Protein AF-A0A2E7CP48-F1 (afdb_monomer_lite)

Radius of gyration: 14.76 Å; chains: 1; bounding box: 35×41×28 Å

Sequence (106 aa):
MKTTHLKDSTEISCLLSSEAFVLDDHVEGYFNHGRSIKDGSVVFDVGANIGIFGIRTLQKGSNIRFFAFELVPMMVYLISMTLRMTFLCNMIAGIVSYLILYTDNP

pLDDT: mean 77.95, std 21.92, range [29.72, 97.38]

Structure (mmCIF, N/CA/C/O backbone):
data_AF-A0A2E7CP48-F1
#
_entry.id   AF-A0A2E7CP48-F1
#
loop_
_atom_site.group_PDB
_atom_site.id
_atom_site.type_symbol
_atom_site.label_atom_id
_atom_site.label_alt_id
_atom_site.label_comp_id
_atom_site.label_asym_id
_atom_site.label_entity_id
_atom_site.label_seq_id
_atom_site.pdbx_PDB_ins_code
_atom_site.Cartn_x
_atom_site.Cartn_y
_atom_site.Cartn_z
_atom_site.occupancy
_atom_site.B_iso_or_equiv
_atom_site.auth_seq_id
_atom_site.auth_comp_id
_atom_site.auth_asym_id
_atom_site.auth_atom_id
_atom_site.pdbx_PDB_model_num
ATOM 1 N N . MET A 1 1 ? 18.977 2.955 -5.370 1.00 62.28 1 MET A N 1
ATOM 2 C CA . MET A 1 1 ? 17.557 2.597 -5.181 1.00 62.28 1 MET A CA 1
ATOM 3 C C . MET A 1 1 ? 16.748 3.873 -5.143 1.00 62.28 1 MET A C 1
ATOM 5 O O . MET A 1 1 ? 17.285 4.855 -4.645 1.00 62.28 1 MET A O 1
ATOM 9 N N . LYS A 1 2 ? 15.543 3.901 -5.717 1.00 86.62 2 LYS A N 1
ATOM 10 C CA . LYS A 1 2 ? 14.736 5.122 -5.784 1.00 86.62 2 LYS A CA 1
ATOM 11 C C . LYS A 1 2 ? 13.595 5.039 -4.779 1.00 86.62 2 LYS A C 1
ATOM 13 O O . LYS A 1 2 ? 12.957 3.999 -4.643 1.00 86.62 2 LYS A O 1
ATOM 18 N N . THR A 1 3 ? 13.345 6.146 -4.104 1.00 93.00 3 THR A N 1
ATOM 19 C CA . THR A 1 3 ? 12.103 6.369 -3.375 1.00 93.00 3 THR A CA 1
ATOM 20 C C . THR A 1 3 ? 11.262 7.377 -4.143 1.00 93.00 3 THR A C 1
ATOM 22 O O . THR A 1 3 ? 11.773 8.166 -4.945 1.00 93.00 3 THR A O 1
ATOM 25 N N . THR A 1 4 ? 9.953 7.322 -3.945 1.00 96.44 4 THR A N 1
ATOM 26 C CA . THR A 1 4 ? 9.020 8.330 -4.442 1.00 96.44 4 THR A CA 1
ATOM 27 C C . THR A 1 4 ? 7.996 8.653 -3.366 1.00 96.44 4 THR A C 1
ATOM 29 O O . THR A 1 4 ? 7.864 7.911 -2.395 1.00 96.44 4 THR A O 1
ATOM 32 N N . HIS A 1 5 ? 7.299 9.770 -3.534 1.00 97.38 5 HIS A N 1
ATOM 33 C CA . HIS A 1 5 ? 6.248 10.201 -2.624 1.00 97.38 5 HIS A CA 1
ATOM 34 C C . HIS A 1 5 ? 4.919 10.164 -3.369 1.00 97.38 5 HIS A C 1
ATOM 36 O O . HIS A 1 5 ? 4.805 10.717 -4.466 1.00 97.38 5 HIS A O 1
ATOM 42 N N . LEU A 1 6 ? 3.931 9.498 -2.776 1.00 96.06 6 LEU A N 1
ATOM 43 C CA . LEU A 1 6 ? 2.558 9.500 -3.271 1.00 96.06 6 LEU A CA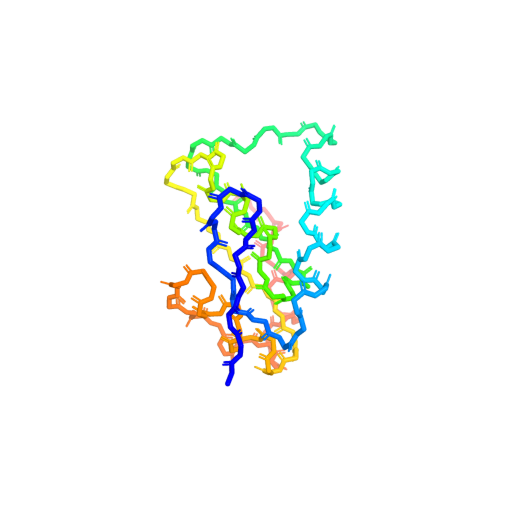 1
ATOM 44 C C . LEU A 1 6 ? 1.903 10.871 -3.032 1.00 96.06 6 LEU A C 1
ATOM 46 O O . LEU A 1 6 ? 2.486 11.762 -2.411 1.00 96.06 6 LEU A O 1
ATOM 50 N N . LYS A 1 7 ? 0.669 11.045 -3.521 1.00 94.31 7 LYS A N 1
ATOM 51 C CA . LYS A 1 7 ? -0.083 12.314 -3.424 1.00 94.31 7 LYS A CA 1
ATOM 52 C C . LYS A 1 7 ? -0.212 12.830 -1.982 1.00 94.31 7 LYS A C 1
ATOM 54 O O . LYS A 1 7 ? -0.252 14.035 -1.768 1.00 94.31 7 LYS A O 1
ATOM 59 N N . ASP A 1 8 ? -0.261 11.927 -1.007 1.00 95.50 8 ASP A N 1
ATOM 60 C CA . ASP A 1 8 ? -0.368 12.226 0.424 1.00 95.50 8 ASP A CA 1
ATOM 61 C C . ASP A 1 8 ? 0.989 12.270 1.149 1.00 95.50 8 ASP A C 1
ATOM 63 O O . ASP A 1 8 ? 1.043 12.245 2.374 1.00 95.50 8 ASP A O 1
ATOM 67 N N . SER A 1 9 ? 2.093 12.351 0.402 1.00 96.38 9 SER A N 1
ATOM 68 C CA . SER A 1 9 ? 3.470 12.310 0.913 1.00 96.38 9 SER A CA 1
ATOM 69 C C . SER A 1 9 ? 3.899 10.971 1.527 1.00 96.38 9 SER A C 1
ATOM 71 O O . SER A 1 9 ? 4.975 10.903 2.119 1.00 96.38 9 SER A O 1
ATOM 73 N N . THR A 1 10 ? 3.126 9.892 1.356 1.00 95.75 10 THR A N 1
ATOM 74 C CA . THR A 1 10 ? 3.575 8.543 1.734 1.00 95.75 10 THR A CA 1
ATOM 75 C C . THR A 1 10 ? 4.811 8.160 0.916 1.00 95.75 10 THR A C 1
ATOM 77 O O . THR A 1 10 ? 4.770 8.167 -0.316 1.00 95.75 10 THR A O 1
ATOM 80 N N . GLU A 1 11 ? 5.910 7.826 1.592 1.00 95.50 11 GLU A N 1
ATOM 81 C CA . GLU A 1 11 ? 7.156 7.382 0.961 1.00 95.50 11 GLU A CA 1
ATOM 82 C C . GLU A 1 11 ? 7.064 5.909 0.542 1.00 95.50 11 GLU A C 1
ATOM 84 O O . GLU A 1 11 ? 6.720 5.048 1.350 1.00 95.50 11 GLU A O 1
ATOM 89 N N . ILE A 1 12 ? 7.430 5.612 -0.707 1.00 95.25 12 ILE A N 1
ATOM 90 C CA . ILE A 1 12 ? 7.435 4.261 -1.282 1.00 95.25 12 ILE A CA 1
ATOM 91 C C . ILE A 1 12 ? 8.809 3.950 -1.870 1.00 95.25 12 ILE A C 1
ATOM 93 O O . ILE A 1 12 ? 9.383 4.762 -2.600 1.00 95.25 12 ILE A O 1
ATOM 97 N N . SER A 1 13 ? 9.316 2.746 -1.603 1.00 94.00 13 SER A N 1
ATOM 98 C CA . SER A 1 13 ? 10.497 2.205 -2.281 1.00 94.00 13 SER A CA 1
ATOM 99 C C . SER A 1 13 ? 10.085 1.538 -3.593 1.00 94.00 13 SER A C 1
ATOM 101 O O . SER A 1 13 ? 9.232 0.656 -3.605 1.00 94.00 13 SER A O 1
ATOM 103 N N . CYS A 1 14 ? 10.684 1.951 -4.711 1.00 93.75 14 CYS A N 1
ATOM 104 C CA . CYS A 1 14 ? 10.294 1.480 -6.043 1.00 93.75 14 CYS A CA 1
ATOM 105 C C . CYS A 1 14 ? 11.472 1.472 -7.030 1.00 93.75 14 CYS A C 1
ATOM 107 O O . CYS A 1 14 ? 12.461 2.194 -6.864 1.00 93.75 14 CYS A O 1
ATOM 109 N N . LEU A 1 15 ? 11.352 0.698 -8.111 1.00 92.44 15 LEU A N 1
ATOM 110 C CA . LEU A 1 15 ? 12.278 0.791 -9.249 1.00 92.44 15 LEU A CA 1
ATOM 111 C C . LEU A 1 15 ? 11.920 1.976 -10.153 1.00 92.44 15 LEU A C 1
ATOM 113 O O . LEU A 1 15 ? 12.796 2.740 -10.572 1.00 92.44 15 LEU A O 1
ATOM 117 N N . LEU A 1 16 ? 10.621 2.132 -10.422 1.00 93.75 16 LEU A N 1
ATOM 118 C CA . LEU A 1 16 ? 10.039 3.163 -11.271 1.00 93.75 16 LEU A CA 1
ATOM 119 C C . LEU A 1 16 ? 8.916 3.872 -10.513 1.00 93.75 16 LEU A C 1
ATOM 121 O O . LEU A 1 16 ? 7.974 3.236 -10.052 1.00 93.75 16 LEU A O 1
ATOM 125 N N . SER A 1 17 ? 8.971 5.201 -10.432 1.00 95.19 17 SER A N 1
ATOM 126 C CA . SER A 1 17 ? 7.931 5.975 -9.741 1.00 95.19 17 SER A CA 1
ATOM 127 C C . SER A 1 17 ? 6.561 5.846 -10.415 1.00 95.19 17 SER A C 1
ATOM 129 O O . SER A 1 17 ? 5.544 5.864 -9.734 1.00 95.19 17 SER A O 1
ATOM 131 N N . SER A 1 18 ? 6.520 5.657 -11.740 1.00 95.25 18 SER A N 1
ATOM 132 C CA . SER A 1 18 ? 5.272 5.451 -12.486 1.00 95.25 18 SER A CA 1
ATOM 133 C C . SER A 1 18 ? 4.497 4.218 -12.022 1.00 95.25 18 SER A C 1
ATOM 135 O O . SER A 1 18 ? 3.274 4.266 -11.984 1.00 95.25 18 SER A O 1
ATOM 137 N N . GLU A 1 19 ? 5.189 3.140 -11.642 1.00 94.06 19 GLU A N 1
ATOM 138 C CA . GLU A 1 19 ? 4.553 1.930 -11.106 1.00 94.06 19 GLU A CA 1
ATOM 139 C C . GLU A 1 19 ? 3.839 2.235 -9.786 1.00 94.06 19 GLU A C 1
ATOM 141 O O . GLU A 1 19 ? 2.667 1.901 -9.637 1.00 94.06 19 GLU A O 1
ATOM 146 N N . ALA A 1 20 ? 4.500 2.957 -8.875 1.00 95.56 20 ALA A N 1
ATOM 147 C CA . ALA A 1 20 ? 3.898 3.366 -7.609 1.00 95.56 20 ALA A CA 1
ATOM 148 C C . ALA A 1 20 ? 2.630 4.204 -7.816 1.00 95.56 20 ALA A C 1
ATOM 150 O O . ALA A 1 20 ? 1.619 3.935 -7.175 1.00 95.56 20 ALA A O 1
ATOM 151 N N . PHE A 1 21 ? 2.648 5.163 -8.748 1.00 96.56 21 PHE A N 1
ATOM 152 C CA . PHE A 1 21 ? 1.475 5.995 -9.028 1.00 96.56 21 PHE A CA 1
ATOM 153 C C . PHE A 1 21 ? 0.326 5.221 -9.675 1.00 96.56 21 PHE A C 1
ATOM 155 O O . PHE A 1 21 ? -0.820 5.418 -9.286 1.00 96.56 21 PHE A O 1
ATOM 162 N N . VAL A 1 22 ? 0.610 4.345 -10.645 1.00 95.62 22 VAL A N 1
ATOM 163 C CA . VAL A 1 22 ? -0.434 3.539 -11.298 1.00 95.62 22 VAL A CA 1
ATOM 164 C C . VAL A 1 22 ? -1.082 2.595 -10.293 1.00 95.62 22 VAL A C 1
ATOM 166 O O . VAL A 1 22 ? -2.306 2.508 -10.248 1.00 95.62 22 VAL A O 1
ATOM 169 N N . LEU A 1 23 ? -0.289 1.916 -9.463 1.00 94.88 23 LEU A N 1
ATOM 170 C CA . LEU A 1 23 ? -0.820 1.021 -8.437 1.00 94.88 23 LEU A CA 1
ATOM 171 C C . LEU A 1 23 ? -1.656 1.785 -7.403 1.00 94.88 23 LEU A C 1
ATOM 173 O O . LEU A 1 23 ? -2.742 1.329 -7.057 1.00 94.88 23 LEU A O 1
ATOM 177 N N . ASP A 1 24 ? -1.191 2.955 -6.957 1.00 96.50 24 ASP A N 1
ATOM 178 C CA . ASP A 1 24 ? -1.911 3.799 -5.996 1.00 96.50 24 ASP A CA 1
ATOM 179 C C . ASP A 1 24 ? -3.247 4.318 -6.540 1.00 96.50 24 ASP A C 1
ATOM 181 O O . ASP A 1 24 ? -4.227 4.395 -5.809 1.00 96.50 24 ASP A O 1
ATOM 185 N N . ASP A 1 25 ? -3.324 4.622 -7.836 1.00 95.06 25 ASP A N 1
ATOM 186 C CA . ASP A 1 25 ? -4.562 5.091 -8.466 1.00 95.06 25 ASP A CA 1
ATOM 187 C C . ASP A 1 25 ? -5.646 3.996 -8.520 1.00 95.06 25 ASP A C 1
ATOM 189 O O . ASP A 1 25 ? -6.837 4.279 -8.402 1.00 95.06 25 ASP A O 1
ATOM 193 N N . HIS A 1 26 ? -5.239 2.727 -8.635 1.00 91.31 26 HIS A N 1
ATOM 194 C CA . HIS A 1 26 ? -6.157 1.589 -8.765 1.00 91.31 26 HIS A CA 1
ATOM 195 C C . HIS A 1 26 ? -6.452 0.877 -7.438 1.00 91.31 26 HIS A C 1
ATOM 197 O O . HIS A 1 26 ? -7.428 0.126 -7.348 1.00 91.31 26 HIS A O 1
ATOM 203 N N . VAL A 1 27 ? -5.632 1.091 -6.403 1.00 91.25 27 VAL A N 1
ATOM 204 C CA . VAL A 1 27 ? -5.695 0.326 -5.148 1.00 91.25 27 VAL A CA 1
ATOM 205 C C . VAL A 1 27 ? -7.035 0.474 -4.423 1.00 91.25 27 VAL A C 1
ATOM 207 O O . VAL A 1 27 ? -7.497 -0.466 -3.777 1.00 91.25 27 VAL A O 1
ATOM 210 N N . GLU A 1 28 ? -7.712 1.617 -4.571 1.00 87.31 28 GLU A N 1
ATOM 211 C CA . GLU A 1 28 ? -9.000 1.842 -3.910 1.00 87.31 28 GLU A CA 1
ATOM 212 C C . GLU A 1 28 ? -10.095 0.875 -4.391 1.00 87.31 28 GLU A C 1
ATOM 214 O O . GLU A 1 28 ? -10.990 0.515 -3.623 1.00 87.31 28 GLU A O 1
ATOM 219 N N . GLY A 1 29 ? -9.981 0.353 -5.619 1.00 86.25 29 GLY A N 1
ATOM 220 C CA . GLY A 1 29 ? -10.902 -0.649 -6.158 1.00 86.25 29 GLY A CA 1
ATOM 221 C C . GLY A 1 29 ? -10.989 -1.927 -5.313 1.00 86.25 29 GLY A C 1
ATOM 222 O O . GLY A 1 29 ? -12.058 -2.543 -5.241 1.00 86.25 29 GLY A O 1
ATOM 223 N N . TYR A 1 30 ? -9.913 -2.295 -4.608 1.00 84.31 30 TYR A N 1
ATOM 224 C CA . TYR A 1 30 ? -9.895 -3.470 -3.732 1.00 84.31 30 TYR A CA 1
ATOM 225 C C . TYR A 1 30 ? -10.764 -3.295 -2.477 1.00 84.31 30 TYR A C 1
ATOM 227 O O . TYR A 1 30 ? -11.295 -4.279 -1.964 1.00 84.31 30 TYR A O 1
ATOM 235 N N . PHE A 1 31 ? -10.982 -2.064 -2.004 1.00 84.62 31 PHE A N 1
ATOM 236 C CA . PHE A 1 31 ? -11.780 -1.806 -0.797 1.00 84.62 31 PHE A CA 1
ATOM 237 C C . PHE A 1 31 ? -13.287 -1.691 -1.074 1.00 84.62 31 PHE A C 1
ATOM 239 O O . PHE A 1 31 ? -14.097 -1.818 -0.156 1.00 84.62 31 PHE A O 1
ATOM 246 N N . ASN A 1 32 ? -13.685 -1.516 -2.337 1.00 79.62 32 ASN A N 1
ATOM 247 C CA . ASN A 1 32 ? -15.085 -1.311 -2.726 1.00 79.62 32 ASN A CA 1
ATOM 248 C C . ASN A 1 32 ? -15.946 -2.589 -2.684 1.00 79.62 32 ASN A C 1
ATOM 250 O O . ASN A 1 32 ? -17.172 -2.503 -2.674 1.00 79.62 32 ASN A O 1
ATOM 254 N N . HIS A 1 33 ? -15.340 -3.779 -2.609 1.00 70.44 33 HIS A N 1
ATOM 255 C CA . HIS A 1 33 ? -16.040 -5.069 -2.713 1.00 70.44 33 HIS A CA 1
ATOM 256 C C . HIS A 1 33 ? -16.498 -5.665 -1.362 1.00 70.44 33 HIS A C 1
ATOM 258 O O . HIS A 1 33 ? -16.696 -6.873 -1.236 1.00 70.44 33 HIS A O 1
ATOM 264 N N . GLY A 1 34 ? -16.745 -4.819 -0.353 1.00 52.38 34 GLY A N 1
ATOM 265 C CA . GLY A 1 34 ? -17.684 -5.161 0.725 1.00 52.38 34 GLY A CA 1
ATOM 266 C C . GLY A 1 34 ? -17.117 -5.617 2.072 1.00 52.38 34 GLY A C 1
ATOM 267 O O . GLY A 1 34 ? -17.858 -6.211 2.854 1.00 52.38 34 GLY A O 1
ATOM 268 N N . ARG A 1 35 ? -15.859 -5.314 2.419 1.00 58.94 35 ARG A N 1
ATOM 269 C CA . ARG A 1 35 ? -15.401 -5.384 3.822 1.00 58.94 35 ARG A CA 1
ATOM 270 C C . ARG A 1 35 ? -14.520 -4.185 4.150 1.00 58.94 35 ARG A C 1
ATOM 272 O O . ARG A 1 35 ? -13.450 -4.032 3.573 1.00 58.94 35 ARG A O 1
ATOM 279 N N . SER A 1 36 ? -14.968 -3.342 5.081 1.00 71.50 36 SER A N 1
ATOM 280 C CA . SER A 1 36 ? -14.098 -2.319 5.657 1.00 71.50 36 SER A CA 1
ATOM 281 C C . SER A 1 36 ? -12.951 -2.999 6.402 1.00 71.50 36 SER A C 1
ATOM 283 O O . SER A 1 36 ? -13.171 -3.948 7.159 1.00 71.50 36 SER A O 1
ATOM 285 N N . ILE A 1 37 ? -11.726 -2.520 6.183 1.00 85.62 37 ILE A N 1
ATOM 286 C CA . ILE A 1 37 ? -10.596 -2.856 7.046 1.00 85.62 37 ILE A CA 1
ATOM 287 C C . ILE A 1 37 ? -10.929 -2.296 8.428 1.00 85.62 37 ILE A C 1
ATOM 289 O O . ILE A 1 37 ? -11.095 -1.090 8.587 1.00 85.62 37 ILE A O 1
ATOM 293 N N . LYS A 1 38 ? -11.113 -3.182 9.407 1.00 85.56 38 LYS A N 1
ATOM 294 C CA . LYS A 1 38 ? -11.400 -2.811 10.796 1.00 85.56 38 LYS A CA 1
ATOM 295 C C . LYS A 1 38 ? -10.130 -2.859 11.627 1.00 85.56 38 LYS A C 1
ATOM 297 O O . LYS A 1 38 ? -9.198 -3.598 11.298 1.00 85.56 38 LYS A O 1
ATOM 302 N N . ASP A 1 39 ? -10.146 -2.164 12.752 1.00 90.31 39 ASP A N 1
ATOM 303 C CA . ASP A 1 39 ? -9.101 -2.308 13.756 1.00 90.31 39 ASP A CA 1
ATOM 304 C C . ASP A 1 39 ? -8.933 -3.780 14.163 1.00 90.31 39 ASP A C 1
ATOM 306 O O . ASP A 1 39 ? -9.910 -4.515 14.331 1.00 90.31 39 ASP A O 1
ATOM 310 N N . GLY A 1 40 ? -7.684 -4.229 14.281 1.00 89.44 40 GLY A N 1
ATOM 311 C CA . GLY A 1 40 ? -7.358 -5.615 14.625 1.00 89.44 40 GLY A CA 1
ATOM 312 C C . GLY A 1 40 ? -7.523 -6.631 13.488 1.00 89.44 40 GLY A C 1
ATOM 313 O O . GLY A 1 40 ? -7.359 -7.831 13.728 1.00 89.44 40 GLY A O 1
ATOM 314 N N . SER A 1 41 ? -7.841 -6.193 12.263 1.00 87.19 41 SER A N 1
ATOM 315 C CA . SER A 1 41 ? -7.972 -7.096 11.112 1.00 87.19 41 SER A CA 1
ATOM 316 C C . SER A 1 41 ? -6.673 -7.845 10.821 1.00 87.19 41 SER A C 1
ATOM 318 O O . SER A 1 41 ? -5.571 -7.324 11.004 1.00 87.19 41 SER A O 1
ATOM 320 N N . VAL A 1 42 ? -6.816 -9.068 10.313 1.00 88.62 42 VAL A N 1
ATOM 321 C CA . VAL A 1 42 ? -5.716 -9.825 9.713 1.00 88.62 42 VAL A CA 1
ATOM 322 C C . VAL A 1 42 ? -5.866 -9.765 8.204 1.00 88.62 42 VAL A C 1
ATOM 324 O O . VAL A 1 42 ? -6.935 -10.082 7.686 1.00 88.62 42 VAL A O 1
ATOM 327 N N . VAL A 1 43 ? -4.809 -9.352 7.511 1.00 88.44 43 VAL A N 1
ATOM 328 C CA . VAL A 1 43 ? -4.808 -9.180 6.058 1.00 88.44 43 VAL A CA 1
ATOM 329 C C . VAL A 1 43 ? -3.656 -9.971 5.462 1.00 88.44 43 VAL A C 1
ATOM 331 O O . VAL A 1 43 ? -2.522 -9.863 5.925 1.00 88.44 43 VAL A O 1
ATOM 334 N N . PHE A 1 44 ? -3.966 -10.755 4.435 1.00 89.19 44 PHE A N 1
ATOM 335 C CA . PHE A 1 44 ? -2.999 -11.485 3.626 1.00 89.19 44 PHE A CA 1
ATOM 336 C C . PHE A 1 44 ? -3.003 -10.876 2.221 1.00 89.19 44 PHE A C 1
ATOM 338 O O . PHE A 1 44 ? -4.042 -10.866 1.564 1.00 89.19 44 PHE A O 1
ATOM 345 N N . ASP A 1 45 ? -1.859 -10.363 1.784 1.00 89.06 45 ASP A N 1
ATOM 346 C CA . ASP A 1 45 ? -1.642 -9.763 0.468 1.00 89.06 45 ASP A CA 1
ATOM 347 C C . ASP A 1 45 ? -0.733 -10.676 -0.359 1.00 89.06 45 ASP A C 1
ATOM 349 O O . ASP A 1 45 ? 0.466 -10.785 -0.097 1.00 89.06 45 ASP A O 1
ATOM 353 N N . VAL A 1 46 ? -1.329 -11.408 -1.300 1.00 88.81 46 VAL A N 1
ATOM 354 C CA . VAL A 1 46 ? -0.642 -12.396 -2.140 1.00 88.81 46 VAL A CA 1
ATOM 355 C C . VAL A 1 46 ? -0.379 -11.780 -3.509 1.00 88.81 46 VAL A C 1
ATOM 357 O O . VAL A 1 46 ? -1.320 -11.454 -4.225 1.00 88.81 46 VAL A O 1
ATOM 360 N N . GLY A 1 47 ? 0.895 -11.664 -3.886 1.00 87.75 47 GLY A N 1
ATOM 361 C CA . GLY A 1 47 ? 1.309 -10.852 -5.033 1.00 87.75 47 GLY A CA 1
ATOM 362 C C . GLY A 1 47 ? 1.451 -9.378 -4.654 1.00 87.75 47 GLY A C 1
ATOM 363 O O . GLY A 1 47 ? 0.998 -8.499 -5.385 1.00 87.75 47 GLY A O 1
ATOM 364 N N . ALA A 1 48 ? 2.047 -9.118 -3.488 1.00 90.12 48 ALA A N 1
ATOM 365 C CA . ALA A 1 48 ? 2.081 -7.801 -2.862 1.00 90.12 48 ALA A CA 1
ATOM 366 C C . ALA A 1 48 ? 2.876 -6.740 -3.653 1.00 90.12 48 ALA A C 1
ATOM 368 O O . ALA A 1 48 ? 2.782 -5.542 -3.357 1.00 90.12 48 ALA A O 1
ATOM 369 N N . ASN A 1 49 ? 3.654 -7.153 -4.664 1.00 92.44 49 ASN A N 1
ATOM 370 C CA . ASN A 1 49 ? 4.432 -6.269 -5.529 1.00 92.44 49 ASN A CA 1
ATOM 371 C C . ASN A 1 49 ? 5.323 -5.332 -4.669 1.00 92.44 49 ASN A C 1
ATOM 373 O O . ASN A 1 49 ? 6.033 -5.806 -3.782 1.00 92.44 49 ASN A O 1
ATOM 377 N N . ILE A 1 50 ? 5.296 -4.014 -4.882 1.00 93.12 50 ILE A N 1
ATOM 378 C CA . ILE A 1 50 ? 6.055 -3.017 -4.107 1.00 93.12 50 ILE A CA 1
ATOM 379 C C . ILE A 1 50 ? 5.351 -2.566 -2.809 1.00 93.12 50 ILE A C 1
ATOM 381 O O . ILE A 1 50 ? 5.869 -1.697 -2.104 1.00 93.12 50 ILE A O 1
ATOM 385 N N . GLY A 1 51 ? 4.186 -3.136 -2.472 1.00 93.31 51 GLY A N 1
ATOM 386 C CA . GLY A 1 51 ? 3.519 -2.941 -1.177 1.00 93.31 51 GLY A CA 1
ATOM 387 C C . GLY A 1 51 ? 2.496 -1.808 -1.076 1.00 93.31 51 GLY A C 1
ATOM 388 O O . GLY A 1 51 ? 2.152 -1.411 0.038 1.00 93.31 51 GLY A O 1
ATOM 389 N N . ILE A 1 52 ? 1.988 -1.284 -2.198 1.00 95.62 52 ILE A N 1
ATOM 390 C CA . ILE A 1 52 ? 0.991 -0.194 -2.195 1.00 95.62 52 ILE A CA 1
ATOM 391 C C . ILE A 1 52 ? -0.305 -0.609 -1.487 1.00 95.62 52 ILE A C 1
ATOM 393 O O . ILE A 1 52 ? -0.830 0.141 -0.666 1.00 95.62 52 ILE A O 1
ATOM 397 N N . PHE A 1 53 ? -0.812 -1.818 -1.736 1.00 93.75 53 PHE A N 1
ATOM 398 C CA . PHE A 1 53 ? -2.009 -2.288 -1.038 1.00 93.75 53 PHE A CA 1
ATOM 399 C C . PHE A 1 53 ? -1.789 -2.380 0.476 1.00 93.75 53 PHE A C 1
ATOM 401 O O . PHE A 1 53 ? -2.650 -1.967 1.258 1.00 93.75 53 PHE A O 1
ATOM 408 N N . GLY A 1 54 ? -0.607 -2.833 0.897 1.00 92.19 54 GLY A N 1
ATOM 409 C CA . GLY A 1 54 ? -0.238 -2.894 2.305 1.00 92.19 54 GLY A CA 1
ATOM 410 C C . GLY A 1 54 ? -0.215 -1.540 2.991 1.00 92.19 54 GLY A C 1
ATOM 411 O O . GLY A 1 54 ? -0.852 -1.388 4.033 1.00 92.19 54 GLY A O 1
ATOM 412 N N . ILE A 1 55 ? 0.432 -0.532 2.399 1.00 94.31 55 ILE A N 1
ATOM 413 C CA . ILE A 1 55 ? 0.493 0.789 3.035 1.00 94.31 5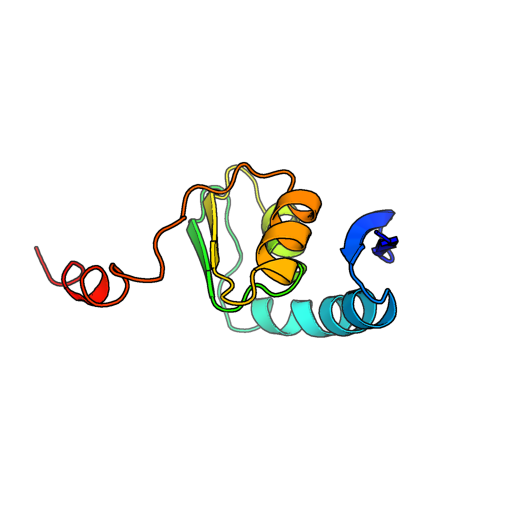5 ILE A CA 1
ATOM 414 C C . ILE A 1 55 ? -0.902 1.413 3.160 1.00 94.31 55 ILE A C 1
ATOM 416 O O . ILE A 1 55 ? -1.254 1.929 4.219 1.00 94.31 55 ILE A O 1
ATOM 420 N N . ARG A 1 56 ? -1.745 1.273 2.126 1.00 94.12 56 ARG A N 1
ATOM 421 C CA . ARG A 1 56 ? -3.127 1.772 2.144 1.00 94.12 56 ARG A CA 1
ATOM 422 C C . ARG A 1 56 ? -4.005 1.025 3.134 1.00 94.12 56 ARG A C 1
ATOM 424 O O . ARG A 1 56 ? -4.839 1.637 3.792 1.00 94.12 56 ARG A O 1
ATOM 431 N N . THR A 1 57 ? -3.790 -0.275 3.290 1.00 91.88 57 THR A N 1
ATOM 432 C CA . THR A 1 57 ? -4.473 -1.076 4.306 1.00 91.88 57 THR A CA 1
ATOM 433 C C . THR A 1 57 ? -4.106 -0.606 5.713 1.00 91.88 57 THR A C 1
ATOM 435 O O . THR A 1 57 ? -4.999 -0.347 6.516 1.00 91.88 57 THR A O 1
ATOM 438 N N . LEU A 1 58 ? -2.811 -0.438 6.000 1.00 91.31 58 LEU A N 1
ATOM 439 C CA . LEU A 1 58 ? -2.313 0.001 7.309 1.00 91.31 58 LEU A CA 1
ATOM 440 C C . LEU A 1 58 ? -2.764 1.422 7.681 1.00 91.31 58 LEU A C 1
ATOM 442 O O . LEU A 1 58 ? -2.889 1.733 8.859 1.00 91.31 58 LEU A O 1
ATOM 446 N N . GLN A 1 59 ? -3.049 2.275 6.696 1.00 92.31 59 GLN A N 1
ATOM 447 C CA . GLN A 1 59 ? -3.597 3.618 6.915 1.00 92.31 59 GLN A CA 1
ATOM 448 C C . GLN A 1 59 ? -5.100 3.630 7.243 1.00 92.31 59 GLN A C 1
ATOM 450 O O . GLN A 1 59 ? -5.597 4.629 7.760 1.00 92.31 59 GLN A O 1
ATOM 455 N N . LYS A 1 60 ? -5.843 2.555 6.944 1.00 89.44 60 LYS A N 1
ATOM 456 C CA . LYS A 1 60 ? -7.305 2.495 7.134 1.00 89.44 60 LYS A CA 1
ATOM 457 C C . LYS A 1 60 ? -7.743 1.983 8.510 1.00 89.44 60 LYS A C 1
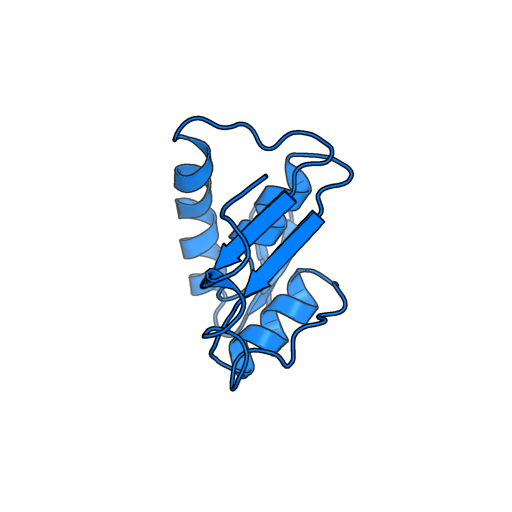ATOM 459 O O . LYS A 1 60 ? -8.927 2.084 8.820 1.00 89.44 60 LYS A O 1
ATOM 464 N N . GLY A 1 61 ? -6.839 1.450 9.332 1.00 87.38 61 GLY A N 1
ATOM 465 C CA . GLY A 1 61 ? -7.185 0.944 10.661 1.00 87.38 61 GLY A CA 1
ATOM 466 C C . GLY A 1 61 ? -5.979 0.738 11.572 1.00 87.38 61 GLY A C 1
ATOM 467 O O . GLY A 1 61 ? -4.831 0.733 11.141 1.00 87.38 61 GLY A O 1
ATOM 468 N N . SER A 1 62 ? -6.254 0.549 12.856 1.00 90.25 62 SER A N 1
ATOM 469 C CA . SER A 1 62 ? -5.251 0.361 13.905 1.00 90.25 62 SER A CA 1
ATOM 470 C C . SER A 1 62 ? -5.035 -1.119 14.224 1.00 90.25 62 SER A C 1
ATOM 472 O O . SER A 1 62 ? -5.939 -1.942 14.083 1.00 90.25 62 SER A O 1
ATOM 474 N N . ASN A 1 63 ? -3.846 -1.480 14.715 1.00 89.69 63 ASN A N 1
ATOM 475 C CA . ASN A 1 63 ? -3.516 -2.851 15.145 1.00 89.69 63 ASN A CA 1
ATOM 476 C C . ASN A 1 63 ? -3.739 -3.932 14.067 1.00 89.69 63 ASN A C 1
ATOM 478 O O . ASN A 1 63 ? -4.036 -5.084 14.387 1.00 89.69 63 ASN A O 1
ATOM 482 N N . ILE A 1 64 ? -3.619 -3.571 12.790 1.00 88.75 64 ILE A N 1
ATOM 483 C CA . ILE A 1 64 ? -3.747 -4.515 11.680 1.00 88.75 64 ILE A CA 1
ATOM 484 C C . ILE A 1 64 ? -2.533 -5.446 11.675 1.00 88.75 64 ILE A C 1
ATOM 486 O O . ILE A 1 64 ? -1.388 -4.998 11.715 1.00 88.75 64 ILE A O 1
ATOM 490 N N . ARG A 1 65 ? -2.784 -6.753 11.580 1.00 88.81 65 ARG A N 1
ATOM 491 C CA . ARG A 1 65 ? -1.743 -7.747 11.297 1.00 88.81 65 ARG A CA 1
ATOM 492 C C . ARG A 1 65 ? -1.707 -7.987 9.795 1.00 88.81 65 ARG A C 1
ATOM 494 O O . ARG A 1 65 ? -2.605 -8.629 9.254 1.00 88.81 65 ARG A O 1
ATOM 501 N N . PHE A 1 66 ? -0.693 -7.443 9.137 1.00 87.12 66 PHE A N 1
ATOM 502 C CA . PHE A 1 66 ? -0.543 -7.497 7.688 1.00 87.12 66 PHE A CA 1
ATOM 503 C C . PHE A 1 66 ? 0.556 -8.487 7.289 1.00 87.12 66 PHE A C 1
ATOM 505 O O . PHE A 1 66 ? 1.678 -8.401 7.786 1.00 87.12 66 PHE A O 1
ATOM 512 N N . PHE A 1 67 ? 0.239 -9.408 6.383 1.00 88.06 67 PHE A N 1
ATOM 513 C CA . PHE A 1 67 ? 1.163 -10.397 5.836 1.00 88.06 67 PHE A CA 1
ATOM 514 C C . PHE A 1 67 ? 1.255 -10.222 4.324 1.00 88.06 67 PHE A C 1
ATOM 516 O O . PHE A 1 67 ? 0.252 -10.363 3.631 1.00 88.06 67 PHE A O 1
ATOM 523 N N . ALA A 1 68 ? 2.454 -9.941 3.822 1.00 86.12 68 ALA A N 1
ATOM 524 C CA . ALA A 1 68 ? 2.710 -9.733 2.403 1.00 86.12 68 ALA A CA 1
ATOM 525 C C . ALA A 1 68 ? 3.503 -10.905 1.818 1.00 86.12 68 ALA A C 1
ATOM 527 O O . ALA A 1 68 ? 4.509 -11.323 2.395 1.00 86.12 68 ALA A O 1
ATOM 528 N N . PHE A 1 69 ? 3.081 -11.406 0.662 1.00 85.88 69 PHE A N 1
ATOM 529 C CA . PHE A 1 69 ? 3.730 -12.501 -0.050 1.00 85.88 69 PHE A CA 1
ATOM 530 C C . PHE A 1 69 ? 4.069 -12.040 -1.460 1.00 85.88 69 PHE A C 1
ATOM 532 O O . PHE A 1 69 ? 3.189 -11.636 -2.216 1.00 85.88 69 PHE A O 1
ATOM 539 N N . GLU A 1 70 ? 5.344 -12.130 -1.821 1.00 84.88 70 GLU A N 1
ATOM 540 C CA . GLU A 1 70 ? 5.831 -11.792 -3.153 1.00 84.88 70 GLU A CA 1
ATOM 541 C C . GLU A 1 70 ? 6.939 -12.771 -3.550 1.00 84.88 70 GLU A C 1
ATOM 543 O O . GLU A 1 70 ? 7.755 -13.164 -2.714 1.00 84.88 70 GLU A O 1
ATOM 548 N N . LEU A 1 71 ? 6.940 -13.216 -4.808 1.00 84.25 71 LEU A N 1
ATOM 549 C CA . LEU A 1 71 ? 7.838 -14.280 -5.276 1.00 84.25 71 LEU A CA 1
ATOM 550 C C . LEU A 1 71 ? 9.140 -13.727 -5.853 1.00 84.25 71 LEU A C 1
ATOM 552 O O . LEU A 1 71 ? 10.158 -14.417 -5.861 1.00 84.25 71 LEU A O 1
ATOM 556 N N . VAL A 1 72 ? 9.120 -12.486 -6.344 1.00 86.12 72 VAL A N 1
ATOM 557 C CA . VAL A 1 72 ? 10.290 -11.856 -6.959 1.00 86.12 72 VAL A CA 1
ATOM 558 C C . VAL A 1 72 ? 11.199 -11.281 -5.862 1.00 86.12 72 VAL A C 1
ATOM 560 O O . VAL A 1 72 ? 10.795 -10.328 -5.194 1.00 86.12 72 VAL A O 1
ATOM 563 N N . PRO A 1 73 ? 12.452 -11.762 -5.690 1.00 83.69 73 PRO A N 1
ATOM 564 C CA . PRO A 1 73 ? 13.314 -11.348 -4.573 1.00 83.69 73 PRO A CA 1
ATOM 565 C C . PRO A 1 73 ? 13.560 -9.838 -4.495 1.00 83.69 73 PRO A C 1
ATOM 567 O O . PRO A 1 73 ? 13.618 -9.259 -3.413 1.00 83.69 73 PRO A O 1
ATOM 570 N N . MET A 1 74 ? 13.674 -9.182 -5.653 1.00 84.88 74 MET A N 1
ATOM 571 C CA . MET A 1 74 ? 13.826 -7.728 -5.722 1.00 84.88 74 MET A CA 1
ATOM 572 C C . MET A 1 74 ? 12.596 -6.995 -5.175 1.00 84.88 74 MET A C 1
ATOM 574 O O . MET A 1 74 ? 12.748 -5.988 -4.490 1.00 84.88 74 MET A O 1
ATOM 578 N N . MET A 1 75 ? 11.393 -7.511 -5.430 1.00 85.12 75 MET A N 1
ATOM 579 C CA . MET A 1 75 ? 10.157 -6.920 -4.924 1.00 85.12 75 MET A CA 1
ATOM 580 C C . MET A 1 75 ? 10.008 -7.166 -3.427 1.00 85.12 75 MET A C 1
ATOM 582 O O . MET A 1 75 ? 9.713 -6.215 -2.715 1.00 85.12 75 MET A O 1
ATOM 586 N N . VAL A 1 76 ? 10.352 -8.368 -2.937 1.00 84.00 76 VAL A N 1
ATOM 587 C CA . VAL A 1 76 ? 10.438 -8.678 -1.493 1.00 84.00 76 VAL A CA 1
ATOM 588 C C . VAL A 1 76 ? 11.322 -7.665 -0.758 1.00 84.00 76 VAL A C 1
ATOM 590 O O . VAL A 1 76 ? 10.971 -7.180 0.318 1.00 84.00 76 VAL A O 1
ATOM 593 N N . TYR A 1 77 ? 12.455 -7.293 -1.356 1.00 85.50 77 TYR A N 1
ATOM 594 C CA . TYR A 1 77 ? 13.326 -6.275 -0.783 1.00 85.50 77 TYR A CA 1
ATOM 595 C C . TYR A 1 77 ? 12.645 -4.896 -0.740 1.00 85.50 77 TYR A C 1
ATOM 597 O O . TYR A 1 77 ? 12.625 -4.260 0.313 1.00 85.50 77 TYR A O 1
ATOM 605 N N . LEU A 1 78 ? 12.023 -4.452 -1.837 1.00 88.19 78 LEU A N 1
ATOM 606 C CA . LEU A 1 78 ? 11.347 -3.149 -1.897 1.00 88.19 78 LEU A CA 1
ATOM 607 C C . LEU A 1 78 ? 10.173 -3.045 -0.919 1.00 88.19 78 LEU A C 1
ATOM 609 O O . LEU A 1 78 ? 10.076 -2.062 -0.187 1.00 88.19 78 LEU A O 1
ATOM 613 N N . ILE A 1 79 ? 9.317 -4.065 -0.847 1.00 86.62 79 ILE A N 1
ATOM 614 C CA . ILE A 1 79 ? 8.176 -4.064 0.071 1.00 86.62 79 ILE A CA 1
ATOM 615 C C . ILE A 1 79 ? 8.617 -4.076 1.540 1.00 86.62 79 ILE A C 1
ATOM 617 O O . ILE A 1 79 ? 7.977 -3.427 2.367 1.00 86.62 79 ILE A O 1
ATOM 621 N N . SER A 1 80 ? 9.741 -4.726 1.873 1.00 85.81 80 SER A N 1
ATOM 622 C CA . SER A 1 80 ? 10.294 -4.699 3.236 1.00 85.81 80 SER A CA 1
ATOM 623 C C . SER 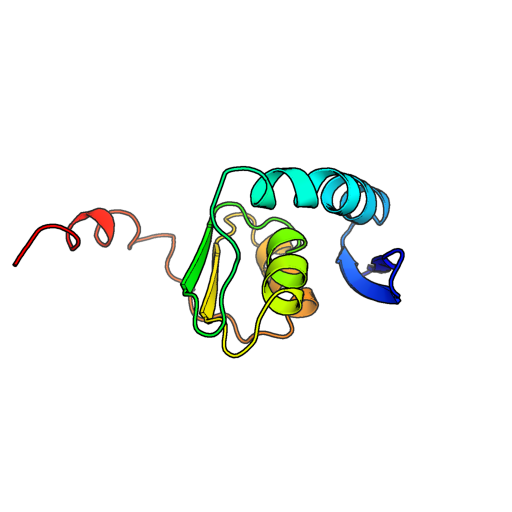A 1 80 ? 10.700 -3.286 3.674 1.00 85.81 80 SER A C 1
ATOM 625 O O . SER A 1 80 ? 10.502 -2.906 4.829 1.00 85.81 80 SER A O 1
ATOM 627 N N . MET A 1 81 ? 11.197 -2.478 2.732 1.00 86.44 81 MET A N 1
ATOM 628 C CA . MET A 1 81 ? 11.545 -1.079 2.968 1.00 86.44 81 MET A CA 1
ATOM 629 C C . MET A 1 81 ? 10.305 -0.190 3.035 1.00 86.44 81 MET A C 1
ATOM 631 O O . MET A 1 81 ? 10.210 0.641 3.933 1.00 86.44 81 MET A O 1
ATOM 635 N N . THR A 1 82 ? 9.354 -0.374 2.112 1.00 84.81 82 THR A N 1
ATOM 636 C CA . THR A 1 82 ? 8.104 0.400 2.060 1.00 84.81 82 THR A CA 1
ATOM 637 C C . THR A 1 82 ? 7.281 0.206 3.328 1.00 84.81 82 THR A C 1
ATOM 639 O O . THR A 1 82 ? 6.891 1.177 3.970 1.00 84.81 82 THR A O 1
ATOM 642 N N . LEU A 1 83 ? 7.047 -1.044 3.732 1.00 84.06 83 LEU A N 1
ATOM 643 C CA . LEU A 1 83 ? 6.236 -1.339 4.912 1.00 84.06 83 LEU A CA 1
ATOM 644 C C . LEU A 1 83 ? 7.008 -1.149 6.221 1.00 84.06 83 LEU A C 1
ATOM 646 O O . LEU A 1 83 ? 6.402 -1.223 7.286 1.00 84.06 83 LEU A O 1
ATOM 650 N N . ARG A 1 84 ? 8.332 -0.919 6.158 1.00 72.94 84 ARG A N 1
ATOM 651 C CA . ARG A 1 84 ? 9.235 -0.822 7.322 1.00 72.94 84 ARG A CA 1
ATOM 652 C C . ARG A 1 84 ? 8.996 -1.956 8.329 1.00 72.94 84 ARG A C 1
ATOM 654 O O . ARG A 1 84 ? 9.119 -1.779 9.539 1.00 72.94 84 ARG A O 1
ATOM 661 N N . MET A 1 85 ? 8.621 -3.121 7.807 1.00 61.78 85 MET A N 1
ATOM 662 C CA . MET A 1 85 ? 8.209 -4.297 8.559 1.00 61.78 85 MET A CA 1
ATOM 663 C C . MET A 1 85 ? 9.283 -5.368 8.415 1.00 61.78 85 MET A C 1
ATOM 665 O O . MET A 1 85 ? 9.727 -5.679 7.310 1.00 61.78 85 MET A O 1
ATOM 669 N N . THR A 1 86 ? 9.690 -5.957 9.537 1.00 44.47 86 THR A N 1
ATOM 670 C CA . THR A 1 86 ? 10.574 -7.123 9.544 1.00 44.47 86 THR A CA 1
ATOM 671 C C . THR A 1 86 ? 9.821 -8.312 8.944 1.00 44.47 86 THR A C 1
ATOM 673 O O . THR A 1 86 ? 8.951 -8.891 9.591 1.00 44.47 86 THR A O 1
ATOM 676 N N . PHE A 1 87 ? 10.135 -8.666 7.697 1.00 45.19 87 PHE A N 1
ATOM 677 C CA . PHE A 1 87 ? 9.629 -9.876 7.051 1.00 45.19 87 PHE A CA 1
ATOM 678 C C . PHE A 1 87 ? 10.059 -11.116 7.841 1.00 45.19 87 PHE A C 1
ATOM 680 O O . PHE A 1 87 ? 11.251 -11.349 8.037 1.00 45.19 87 PHE A O 1
ATOM 687 N N . LEU A 1 88 ? 9.099 -11.962 8.215 1.00 37.94 88 LEU A N 1
ATOM 688 C CA . LEU A 1 88 ? 9.369 -13.353 8.561 1.00 37.94 88 LEU A CA 1
ATOM 689 C C . LEU A 1 88 ? 8.561 -14.252 7.628 1.00 37.94 88 LEU A C 1
ATOM 691 O O . LEU A 1 88 ? 7.466 -14.693 7.955 1.00 37.94 88 LEU A O 1
ATOM 695 N N . CYS A 1 89 ? 9.107 -14.496 6.436 1.00 39.03 89 CYS A N 1
ATOM 696 C CA . CYS A 1 89 ? 8.781 -15.683 5.651 1.00 39.03 89 CYS A CA 1
ATOM 697 C C . CYS A 1 89 ? 9.819 -15.914 4.542 1.00 39.03 89 CYS A C 1
ATOM 699 O O . CYS A 1 89 ? 9.589 -15.626 3.374 1.00 39.03 89 CYS A O 1
ATOM 701 N N . ASN A 1 90 ? 10.949 -16.533 4.894 1.00 35.66 90 ASN A N 1
ATOM 702 C CA . ASN A 1 90 ? 11.791 -17.287 3.947 1.00 35.66 90 ASN A CA 1
ATOM 703 C C . ASN A 1 90 ? 11.110 -18.624 3.551 1.00 35.66 90 ASN A C 1
ATOM 705 O O . ASN A 1 90 ? 11.749 -19.668 3.464 1.00 35.66 90 ASN A O 1
ATOM 709 N N . MET A 1 91 ? 9.783 -18.639 3.386 1.00 40.47 91 MET A N 1
ATOM 710 C CA . MET A 1 91 ? 8.966 -19.851 3.530 1.00 40.47 91 MET A CA 1
ATOM 711 C C . MET A 1 91 ? 8.171 -20.204 2.268 1.00 40.47 91 MET A 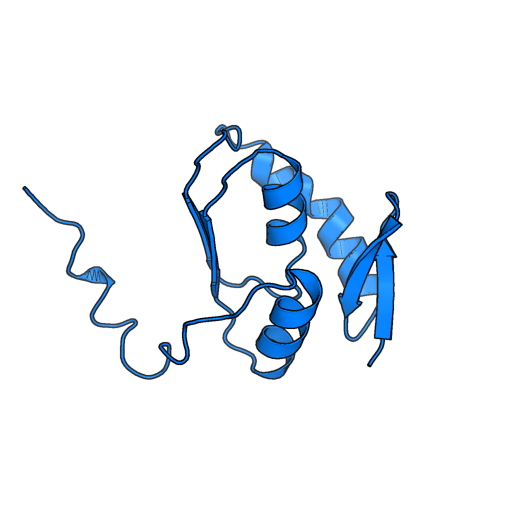C 1
ATOM 713 O O . MET A 1 91 ? 7.078 -20.747 2.372 1.00 40.47 91 MET A O 1
ATOM 717 N N . ILE A 1 92 ? 8.679 -19.897 1.069 1.00 43.62 92 ILE A N 1
ATOM 718 C CA . ILE A 1 92 ? 7.919 -20.152 -0.174 1.00 43.62 92 ILE A CA 1
ATOM 719 C C . ILE A 1 92 ? 8.517 -21.243 -1.077 1.00 43.62 92 ILE A C 1
ATOM 721 O O . ILE A 1 92 ? 7.827 -21.724 -1.966 1.00 43.62 92 ILE A O 1
ATOM 725 N N . ALA A 1 93 ? 9.708 -21.786 -0.812 1.00 43.69 93 ALA A N 1
ATOM 726 C CA . ALA A 1 93 ? 10.140 -22.953 -1.595 1.00 43.69 93 ALA A CA 1
ATOM 727 C C . ALA A 1 93 ? 9.465 -24.275 -1.160 1.00 43.69 93 ALA A C 1
ATOM 729 O O . ALA A 1 93 ? 9.267 -25.148 -1.996 1.00 43.69 93 ALA A O 1
ATOM 730 N N . GLY A 1 94 ? 9.102 -24.445 0.122 1.00 38.66 94 GLY A N 1
ATOM 731 C CA . GLY A 1 94 ? 8.685 -25.762 0.647 1.00 38.66 94 GLY A CA 1
ATOM 732 C C . GLY A 1 94 ? 7.314 -25.857 1.325 1.00 38.66 94 GLY A C 1
ATOM 733 O O . GLY A 1 94 ? 6.811 -26.959 1.505 1.00 38.66 94 GLY A O 1
ATOM 734 N N . ILE A 1 95 ? 6.695 -24.744 1.726 1.00 41.31 95 ILE A N 1
ATOM 735 C CA . ILE A 1 95 ? 5.571 -24.776 2.682 1.00 41.31 95 ILE A CA 1
ATOM 736 C C . ILE A 1 95 ? 4.206 -24.458 2.072 1.00 41.31 95 ILE A C 1
ATOM 738 O O . ILE A 1 95 ? 3.183 -24.801 2.668 1.00 41.31 95 ILE A O 1
ATOM 742 N N . VAL A 1 96 ? 4.151 -23.891 0.866 1.00 37.75 96 VAL A N 1
ATOM 743 C CA . VAL A 1 96 ? 2.866 -23.602 0.206 1.00 37.75 96 VAL A CA 1
ATOM 744 C C . VAL A 1 96 ? 2.054 -24.88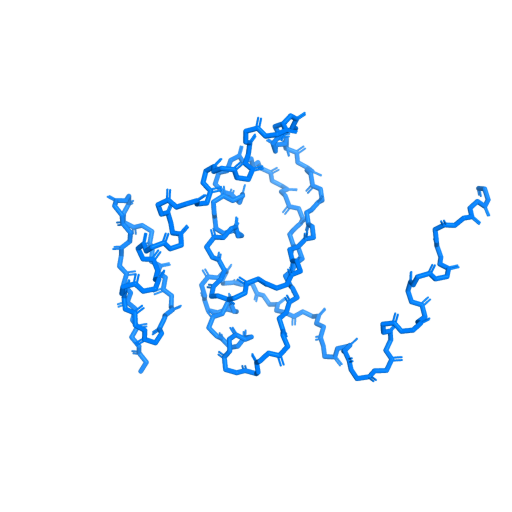6 -0.048 1.00 37.75 96 VAL A C 1
ATOM 746 O O . VAL A 1 96 ? 0.830 -24.831 -0.072 1.00 37.75 96 VAL A O 1
ATOM 749 N N . SER A 1 97 ? 2.686 -26.067 -0.098 1.00 36.81 97 SER A N 1
ATOM 750 C CA . SER A 1 97 ? 1.957 -27.346 -0.134 1.00 36.81 97 SER A CA 1
ATOM 751 C C . SER A 1 97 ? 1.348 -27.774 1.210 1.00 36.81 97 SER A C 1
ATOM 753 O O . SER A 1 97 ? 0.417 -28.570 1.208 1.00 36.81 97 SER A O 1
ATOM 755 N N . TYR A 1 98 ? 1.833 -27.271 2.350 1.00 30.75 98 TYR A N 1
ATOM 756 C CA . TYR A 1 98 ? 1.405 -27.733 3.678 1.00 30.75 98 TYR A CA 1
ATOM 757 C C . TYR A 1 98 ? 0.376 -26.819 4.352 1.00 30.75 98 TYR A C 1
ATOM 759 O O . TYR A 1 98 ? -0.447 -27.296 5.128 1.00 30.75 98 TYR A O 1
ATOM 767 N N . LEU A 1 99 ? 0.376 -25.516 4.053 1.00 30.84 99 LEU A N 1
ATOM 768 C CA . LEU A 1 99 ? -0.513 -24.571 4.744 1.00 30.84 99 LEU A CA 1
ATOM 769 C C . LEU A 1 99 ? -1.970 -24.606 4.237 1.00 30.84 99 LEU A C 1
ATOM 771 O O . LEU A 1 99 ? -2.867 -24.175 4.952 1.00 30.84 99 LEU A O 1
ATOM 775 N N . ILE A 1 100 ? -2.229 -25.193 3.061 1.00 34.88 100 ILE A N 1
ATOM 776 C CA . ILE A 1 100 ? -3.597 -25.440 2.559 1.00 34.88 100 ILE A CA 1
ATOM 777 C C . ILE A 1 100 ? -4.289 -26.588 3.333 1.00 34.88 100 ILE A C 1
ATOM 779 O O . ILE A 1 100 ? -5.503 -26.732 3.260 1.00 34.88 100 ILE A O 1
ATOM 783 N N . LEU A 1 101 ? -3.561 -27.373 4.140 1.00 30.64 101 LEU A N 1
ATOM 784 C CA . LEU A 1 101 ? -4.116 -28.526 4.869 1.00 30.64 101 LEU A CA 1
ATOM 785 C C . LEU A 1 101 ? -4.612 -28.222 6.296 1.00 30.64 101 LEU A C 1
ATOM 787 O O . LEU A 1 101 ? -5.064 -29.143 6.967 1.00 30.64 101 LEU A O 1
ATOM 791 N N . TYR A 1 102 ? -4.549 -26.974 6.778 1.00 29.77 102 TYR A N 1
ATOM 792 C CA . TYR A 1 102 ? -4.912 -26.644 8.171 1.00 29.77 102 TYR A CA 1
ATOM 793 C C . TYR A 1 102 ? -6.091 -25.678 8.338 1.00 29.77 102 TYR A C 1
ATOM 795 O O . TYR A 1 102 ? -6.241 -25.048 9.384 1.00 29.77 102 TYR A O 1
ATOM 803 N N . THR A 1 103 ? -6.976 -25.599 7.346 1.00 33.69 103 THR A N 1
ATOM 804 C CA . THR A 1 103 ? -8.285 -24.955 7.518 1.00 33.69 103 THR A CA 1
ATOM 805 C C . THR A 1 103 ? -9.409 -25.913 7.144 1.00 33.69 103 THR A C 1
ATOM 807 O O . THR A 1 103 ? -10.132 -25.662 6.192 1.00 33.69 103 THR A O 1
ATOM 810 N N . ASP A 1 104 ? -9.539 -27.012 7.886 1.00 29.72 104 ASP A N 1
ATOM 811 C CA . ASP A 1 104 ? -10.799 -27.752 8.007 1.00 29.72 104 ASP A CA 1
ATOM 812 C C . ASP A 1 104 ? -10.861 -28.490 9.359 1.00 29.72 104 ASP A C 1
ATOM 814 O O . ASP A 1 104 ? -10.382 -29.610 9.489 1.00 29.72 104 ASP A O 1
ATOM 818 N N . ASN A 1 105 ? -11.494 -27.807 10.326 1.00 30.61 105 ASN A N 1
ATOM 819 C CA . ASN A 1 105 ? -12.250 -28.276 11.506 1.00 30.61 105 ASN A CA 1
ATOM 820 C C . ASN A 1 105 ? -11.631 -29.222 12.567 1.00 30.61 105 ASN A C 1
ATOM 822 O O . ASN A 1 105 ? -10.798 -30.070 12.254 1.00 30.61 105 ASN A O 1
ATOM 826 N N . PRO A 1 106 ? -12.173 -29.219 13.810 1.00 37.62 106 PRO A N 1
ATOM 827 C CA . PRO A 1 106 ? -13.144 -28.294 14.425 1.00 37.62 106 PRO A CA 1
ATOM 828 C C . PRO A 1 106 ? -12.573 -27.425 15.562 1.00 37.62 106 PRO A C 1
ATOM 830 O O . PRO A 1 106 ? -11.551 -27.810 16.175 1.00 37.62 106 PRO A O 1
#

Secondary structure (DSSP, 8-state):
-EEEE-TT--EEEES-HHHHHHHHHHGGGGTTTS----TT-EEEEET-TTSHHHHHHHHSSSS-EEEEE-SSHHHHHHHHHHTT-------SSSSTTTGGGS-S--

Foldseek 3Di:
DDWDADPVRQIFQDPDVVVLHVCLVCLVVVCPPDDQLEACAEEEAAQCFLPNNVVVSPVRYHNYHYHYHHDDVVRVVRNCVSNVDDDPPPPPPPPVVPPVPPPDDD